Protein AF-A0A959ARM6-F1 (afdb_monomer_lite)

Radius of gyration: 11.52 Å; chains: 1; bounding box: 27×23×30 Å

Foldseek 3Di:
DPDPQVVVLCVVCVVLVWDFPDADDQWTATPPAWIWGDPDSQWIFIDGVNHTPDIGSDSVVVSVVVSVVCVVVVPD

Secondary structure (DSSP, 8-state):
---HHHHHHHHHHHHTT--EEEEETTEEEEGGGEEEEEEETTEEEEEETTEEEEEES-HHHHHHHHHHHHHHHTT-

pLDDT: mean 83.56, std 11.24, range [36.94, 92.75]

Structure (mmCIF, N/CA/C/O backbone):
data_AF-A0A959ARM6-F1
#
_entry.id   AF-A0A959ARM6-F1
#
loop_
_atom_site.group_PDB
_atom_site.id
_atom_site.type_symbol
_atom_site.label_atom_id
_atom_site.label_alt_id
_atom_site.label_comp_id
_atom_site.label_asym_id
_atom_site.label_entity_id
_atom_site.label_seq_id
_atom_site.pdbx_PDB_ins_code
_atom_site.Cartn_x
_atom_site.Cartn_y
_atom_site.Cartn_z
_atom_site.occupancy
_atom_site.B_iso_or_equiv
_atom_site.auth_seq_id
_atom_site.auth_comp_id
_atom_site.auth_asym_id
_atom_site.auth_atom_id
_atom_site.pdbx_PDB_model_num
ATOM 1 N N . MET A 1 1 ? -10.177 16.080 13.494 1.00 42.03 1 MET A N 1
ATOM 2 C CA . MET A 1 1 ? -8.956 15.421 12.995 1.00 42.03 1 MET A CA 1
ATOM 3 C C . MET A 1 1 ? -9.394 14.117 12.348 1.00 42.03 1 MET A C 1
ATOM 5 O O . MET A 1 1 ? -9.691 13.182 13.071 1.00 42.03 1 MET A O 1
ATOM 9 N N . HIS A 1 2 ? -9.608 14.088 11.034 1.00 48.75 2 HIS A N 1
ATOM 10 C CA . HIS A 1 2 ? -10.096 12.897 10.325 1.00 48.75 2 HIS A CA 1
ATOM 11 C C . HIS A 1 2 ? -9.301 12.768 9.023 1.00 48.75 2 HIS A C 1
ATOM 13 O O . HIS A 1 2 ? -9.658 13.407 8.042 1.00 48.75 2 HIS A O 1
ATOM 19 N N . ASN A 1 3 ? -8.165 12.059 9.089 1.00 57.88 3 ASN A N 1
ATOM 20 C CA . ASN A 1 3 ? -7.577 11.218 8.027 1.00 57.88 3 ASN A CA 1
ATOM 21 C C . ASN A 1 3 ? -6.199 10.664 8.451 1.00 57.88 3 ASN A C 1
ATOM 23 O O . ASN A 1 3 ? -5.213 10.763 7.730 1.00 57.88 3 ASN A O 1
ATOM 27 N N . ASN A 1 4 ? -6.129 10.049 9.638 1.00 74.44 4 ASN A N 1
ATOM 28 C CA . ASN A 1 4 ? -4.868 9.539 10.191 1.00 74.44 4 ASN A CA 1
ATOM 29 C C . ASN A 1 4 ? -4.268 8.396 9.346 1.00 74.44 4 ASN A C 1
ATOM 31 O O . ASN A 1 4 ? -3.052 8.278 9.244 1.00 74.44 4 ASN A O 1
ATOM 35 N N . ALA A 1 5 ? -5.111 7.566 8.719 1.00 77.94 5 ALA A N 1
ATOM 36 C CA . ALA A 1 5 ? -4.671 6.406 7.941 1.00 77.94 5 ALA A CA 1
ATOM 37 C C . ALA A 1 5 ? -3.912 6.799 6.662 1.00 77.94 5 ALA A C 1
ATOM 39 O O . ALA A 1 5 ? -2.863 6.229 6.384 1.00 77.94 5 ALA A O 1
ATOM 40 N N . LEU A 1 6 ? -4.397 7.803 5.920 1.00 82.88 6 LEU A N 1
ATOM 41 C CA . LEU A 1 6 ? -3.733 8.295 4.708 1.00 82.88 6 LEU A CA 1
ATOM 42 C C . LEU A 1 6 ? -2.402 8.978 5.037 1.00 82.88 6 LEU A C 1
ATOM 44 O O . LEU A 1 6 ? -1.405 8.717 4.374 1.00 82.88 6 LEU A O 1
ATOM 48 N N . GLU A 1 7 ? -2.365 9.824 6.069 1.00 83.50 7 GLU A N 1
ATOM 49 C CA . GLU A 1 7 ? -1.118 10.483 6.476 1.00 83.50 7 GLU A CA 1
ATOM 50 C C . GLU A 1 7 ? -0.079 9.473 6.970 1.00 83.50 7 GLU A C 1
ATOM 52 O O . GLU A 1 7 ? 1.090 9.567 6.600 1.00 83.50 7 GLU A O 1
ATOM 57 N N . THR A 1 8 ? -0.513 8.465 7.734 1.00 85.19 8 THR A N 1
ATOM 58 C CA . THR A 1 8 ? 0.362 7.372 8.179 1.00 85.19 8 THR A CA 1
ATOM 59 C C . THR A 1 8 ? 0.868 6.574 6.979 1.00 85.19 8 THR A C 1
ATOM 61 O O . THR A 1 8 ? 2.062 6.323 6.886 1.00 85.19 8 THR A O 1
ATOM 64 N N . LEU A 1 9 ? -0.002 6.260 6.013 1.00 85.44 9 LEU A N 1
ATOM 65 C CA . LEU A 1 9 ? 0.378 5.584 4.772 1.00 85.44 9 LEU A CA 1
ATOM 66 C C . LEU A 1 9 ? 1.436 6.381 4.004 1.00 85.44 9 LEU A C 1
ATOM 68 O O . LEU A 1 9 ? 2.475 5.834 3.656 1.00 85.44 9 LEU A O 1
ATOM 72 N N . LEU A 1 10 ? 1.209 7.676 3.780 1.00 86.25 10 LEU A N 1
ATOM 73 C CA . LEU A 1 10 ? 2.156 8.554 3.088 1.00 86.25 10 LEU A CA 1
ATOM 74 C C . LEU A 1 10 ? 3.502 8.641 3.820 1.00 86.25 10 LEU A C 1
ATOM 76 O O . LEU A 1 10 ? 4.552 8.607 3.174 1.00 86.25 10 LEU A O 1
ATOM 80 N N . ALA A 1 11 ? 3.482 8.720 5.152 1.00 86.50 11 ALA A N 1
ATOM 81 C CA . ALA A 1 11 ? 4.691 8.728 5.966 1.00 86.50 11 ALA A CA 1
ATOM 82 C C . ALA A 1 11 ? 5.464 7.407 5.834 1.00 86.50 11 ALA A C 1
ATOM 84 O O . ALA A 1 11 ? 6.653 7.437 5.511 1.00 86.50 11 ALA A O 1
ATOM 85 N N . THR A 1 12 ? 4.792 6.264 5.994 1.00 87.69 12 THR A N 1
ATOM 86 C CA . THR A 1 12 ? 5.398 4.930 5.867 1.00 87.69 12 THR A CA 1
ATOM 87 C C . THR A 1 12 ? 5.971 4.718 4.468 1.00 87.69 12 THR A C 1
ATOM 89 O O . THR A 1 12 ? 7.135 4.349 4.326 1.00 87.69 12 THR A O 1
ATOM 92 N N . LEU A 1 13 ? 5.208 5.044 3.421 1.00 86.94 13 LEU A N 1
ATOM 93 C CA . LEU A 1 13 ? 5.674 4.998 2.034 1.00 86.94 13 LEU A CA 1
ATOM 94 C C . LEU A 1 13 ? 6.966 5.805 1.864 1.00 86.94 13 LEU A C 1
ATOM 96 O O . LEU A 1 13 ? 7.974 5.277 1.391 1.00 86.94 13 LEU A O 1
ATOM 100 N N . SER A 1 14 ? 6.980 7.054 2.337 1.00 86.19 14 SER A N 1
ATOM 101 C CA . SER A 1 14 ? 8.161 7.912 2.250 1.00 86.19 14 SER A CA 1
ATOM 102 C C . SER A 1 14 ? 9.355 7.359 3.036 1.00 86.19 14 SER A C 1
ATOM 104 O O . SER A 1 14 ? 10.487 7.505 2.576 1.00 86.19 14 SER A O 1
ATOM 106 N N . GLN A 1 15 ? 9.138 6.722 4.192 1.00 86.69 15 GLN A N 1
ATOM 107 C CA . GLN A 1 15 ? 10.201 6.061 4.963 1.00 86.69 15 GLN A CA 1
ATOM 108 C C . GLN A 1 15 ? 10.776 4.841 4.234 1.00 86.69 15 GLN A C 1
ATOM 110 O O . GLN A 1 15 ? 11.972 4.574 4.334 1.00 86.69 15 GLN A O 1
ATOM 115 N N . HIS A 1 16 ? 9.949 4.136 3.462 1.00 83.12 16 HIS A N 1
ATOM 116 C CA . HIS A 1 16 ? 10.360 3.008 2.625 1.00 83.12 16 HIS A CA 1
ATOM 117 C C . HIS A 1 16 ? 10.979 3.432 1.281 1.00 83.12 16 HIS A C 1
ATOM 119 O O . HIS A 1 16 ? 11.446 2.574 0.531 1.00 83.12 16 HIS A O 1
ATOM 125 N N . GLY A 1 17 ? 11.019 4.735 0.980 1.00 82.88 17 GLY A N 1
ATOM 126 C CA . GLY A 1 17 ? 11.507 5.272 -0.293 1.00 82.88 17 GLY A CA 1
ATOM 127 C C . GLY A 1 17 ? 10.480 5.218 -1.429 1.00 82.88 17 GLY A C 1
ATOM 128 O O . GLY A 1 17 ? 10.833 5.463 -2.579 1.00 82.88 17 GLY A O 1
ATOM 129 N N . LEU A 1 18 ? 9.217 4.920 -1.118 1.00 86.12 18 LEU A N 1
ATOM 130 C CA . LEU A 1 18 ? 8.100 4.936 -2.055 1.00 86.12 18 LEU A CA 1
ATOM 131 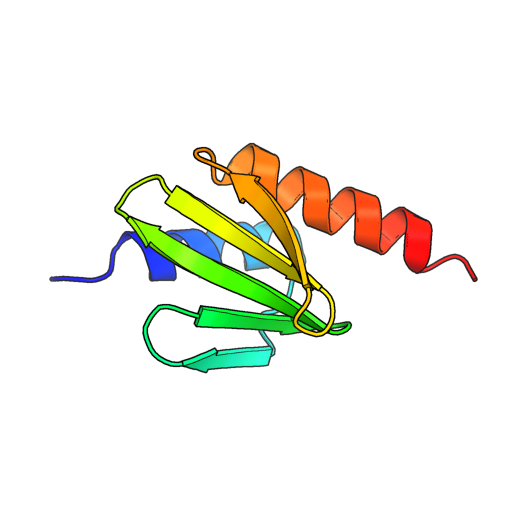C C . LEU A 1 18 ? 7.528 6.354 -2.116 1.00 86.12 18 LEU A C 1
ATOM 133 O O . LEU A 1 18 ? 6.938 6.854 -1.157 1.00 86.12 18 LEU A O 1
ATOM 137 N N . LYS A 1 19 ? 7.704 7.028 -3.252 1.00 83.12 19 LYS A N 1
ATOM 138 C CA . LYS A 1 19 ? 7.140 8.362 -3.461 1.00 83.12 19 LYS A CA 1
ATOM 139 C C . LYS A 1 19 ? 5.700 8.270 -3.955 1.00 83.12 19 LYS A C 1
ATOM 141 O O . LYS A 1 19 ? 5.409 7.635 -4.967 1.00 83.12 19 LYS A O 1
ATOM 146 N N . ALA A 1 20 ? 4.808 8.968 -3.258 1.00 87.94 20 ALA A N 1
ATOM 147 C CA . ALA A 1 20 ? 3.474 9.258 -3.758 1.00 87.94 20 ALA A CA 1
ATOM 148 C C . ALA A 1 20 ? 3.544 10.414 -4.767 1.00 87.94 20 ALA A C 1
ATOM 150 O O . ALA A 1 20 ? 4.040 11.495 -4.451 1.00 87.94 20 ALA A O 1
ATOM 151 N N . VAL A 1 21 ? 3.052 10.178 -5.983 1.00 88.06 21 VAL A N 1
ATOM 152 C CA . VAL A 1 21 ? 2.974 11.177 -7.063 1.00 88.06 21 VAL A CA 1
ATOM 153 C C . VAL A 1 21 ? 1.790 12.106 -6.834 1.00 88.06 21 VAL A C 1
ATOM 155 O O . VAL A 1 21 ? 1.882 13.315 -7.033 1.00 88.06 21 VAL A O 1
ATOM 158 N N . SER A 1 22 ? 0.658 11.537 -6.430 1.00 88.38 22 SER A N 1
ATOM 159 C CA . SER A 1 22 ? -0.560 12.284 -6.150 1.00 88.38 22 SER A CA 1
ATOM 160 C C . SER A 1 22 ? -1.453 11.484 -5.215 1.00 88.38 22 SER A C 1
ATOM 162 O O . SER A 1 22 ? -1.289 10.279 -5.066 1.00 88.38 22 SER A O 1
ATOM 164 N N . HIS A 1 23 ? -2.425 12.131 -4.594 1.00 86.56 23 HIS A N 1
ATOM 165 C CA . HIS A 1 23 ? -3.491 11.432 -3.895 1.00 86.56 23 HIS A CA 1
ATOM 166 C C . HIS A 1 23 ? -4.815 12.145 -4.170 1.00 86.56 23 HIS A C 1
ATOM 168 O O . HIS A 1 23 ? -4.892 13.374 -4.165 1.00 86.56 23 HIS A O 1
ATOM 174 N N . GLN A 1 24 ? -5.863 11.372 -4.433 1.00 83.94 24 GLN A N 1
ATOM 175 C CA . GLN A 1 24 ? -7.223 11.850 -4.639 1.00 83.94 24 GLN A CA 1
ATOM 176 C C . GLN A 1 24 ? -8.143 11.179 -3.625 1.00 83.94 24 GLN A C 1
ATOM 178 O O . GLN A 1 24 ? -8.508 10.014 -3.770 1.00 83.94 24 GLN A O 1
ATOM 183 N N . GLY A 1 25 ? -8.520 11.929 -2.588 1.00 85.00 25 GLY A N 1
ATOM 184 C CA . GLY A 1 25 ? -9.376 11.425 -1.515 1.00 85.00 25 GLY A CA 1
ATOM 185 C C . GLY A 1 25 ? -8.735 10.236 -0.803 1.00 85.00 25 GLY A C 1
ATOM 186 O O . GLY A 1 25 ? -7.751 10.406 -0.091 1.00 85.00 25 GLY A O 1
ATOM 187 N N . GLU A 1 26 ? -9.297 9.051 -1.023 1.00 86.94 26 GLU A N 1
ATOM 188 C CA . GLU A 1 26 ? -8.872 7.780 -0.425 1.00 86.94 26 GLU A CA 1
ATOM 189 C C . GLU A 1 26 ? -7.938 6.963 -1.335 1.00 86.94 26 GLU A C 1
ATOM 191 O O . GLU A 1 26 ? -7.566 5.847 -0.993 1.00 86.94 26 GLU A O 1
ATOM 196 N N . VAL A 1 27 ? -7.549 7.488 -2.500 1.00 89.31 27 VAL A N 1
ATOM 197 C CA . VAL A 1 27 ? -6.634 6.813 -3.432 1.00 89.31 27 VAL A CA 1
ATOM 198 C C . VAL A 1 27 ? -5.303 7.556 -3.484 1.00 89.31 27 VAL A C 1
ATOM 200 O O . VAL A 1 27 ? -5.266 8.746 -3.781 1.00 89.31 27 VAL A O 1
ATOM 203 N N . VAL A 1 28 ? -4.199 6.858 -3.239 1.00 90.31 28 VAL A N 1
ATOM 204 C CA . VAL A 1 28 ? -2.826 7.366 -3.336 1.00 90.31 28 VAL A CA 1
ATOM 205 C C . VAL A 1 28 ? -2.176 6.785 -4.583 1.00 90.31 28 VAL A C 1
ATOM 207 O O . VAL A 1 28 ? -1.996 5.582 -4.683 1.00 90.31 28 VAL A O 1
ATOM 210 N N . ASN A 1 29 ? -1.823 7.635 -5.537 1.00 90.69 29 ASN A N 1
ATOM 211 C CA . ASN A 1 29 ? -1.067 7.266 -6.732 1.00 90.69 29 ASN A CA 1
ATOM 212 C C . ASN A 1 29 ? 0.426 7.317 -6.398 1.00 90.69 29 ASN A C 1
ATOM 214 O O . ASN A 1 29 ? 0.951 8.354 -5.980 1.00 90.69 29 ASN A O 1
ATOM 218 N N . LEU A 1 30 ? 1.117 6.208 -6.605 1.00 88.44 30 LEU A N 1
ATOM 219 C CA . LEU A 1 30 ? 2.558 6.074 -6.465 1.00 88.44 30 LEU A CA 1
ATOM 220 C C . LEU A 1 30 ? 3.261 6.200 -7.818 1.00 88.44 30 LEU A C 1
ATOM 222 O O . LEU A 1 30 ? 2.660 6.180 -8.894 1.00 88.44 30 LEU A O 1
ATOM 226 N N . GLU A 1 31 ? 4.583 6.304 -7.755 1.00 83.25 31 GLU A N 1
ATOM 227 C CA . GLU A 1 31 ? 5.442 6.197 -8.930 1.00 83.25 31 GLU A CA 1
ATOM 228 C C . GLU A 1 31 ? 5.316 4.809 -9.586 1.00 83.25 31 GLU A C 1
ATOM 230 O O . GLU A 1 31 ? 4.864 3.847 -8.972 1.00 83.25 31 GLU A O 1
ATOM 235 N N . ARG A 1 32 ? 5.712 4.697 -10.862 1.00 80.56 32 ARG A N 1
ATOM 236 C CA . ARG A 1 32 ? 5.663 3.453 -11.667 1.00 80.56 32 ARG A CA 1
ATOM 237 C C . ARG A 1 32 ? 4.267 2.861 -11.927 1.00 80.56 32 ARG A C 1
ATOM 239 O O . ARG A 1 32 ? 4.176 1.818 -12.568 1.00 80.56 32 ARG A O 1
ATOM 246 N N . GLY A 1 33 ? 3.197 3.569 -11.563 1.00 84.31 33 GLY A N 1
ATOM 247 C CA . GLY A 1 33 ? 1.821 3.181 -11.887 1.00 84.31 33 GLY A CA 1
ATOM 248 C C . GLY A 1 33 ? 1.179 2.238 -10.872 1.00 84.31 33 GLY A C 1
ATOM 249 O O . GLY A 1 33 ? 0.300 1.467 -11.256 1.00 84.31 33 GLY A O 1
ATOM 250 N N . TYR A 1 34 ? 1.618 2.290 -9.611 1.00 89.38 34 TYR A N 1
ATOM 251 C CA . TYR A 1 34 ? 0.891 1.678 -8.501 1.00 89.38 34 TYR A CA 1
ATOM 252 C C . TYR A 1 34 ? -0.071 2.687 -7.888 1.00 89.38 34 TYR A C 1
ATOM 254 O O . TYR A 1 34 ? 0.253 3.863 -7.753 1.00 89.38 34 TYR A O 1
ATOM 262 N N . ASP A 1 35 ? -1.223 2.213 -7.446 1.00 91.56 35 ASP A N 1
ATOM 263 C CA . ASP A 1 35 ? -2.215 2.997 -6.732 1.00 91.56 35 ASP A CA 1
ATOM 264 C C . ASP A 1 35 ? -2.621 2.254 -5.465 1.00 91.56 35 ASP A C 1
ATOM 266 O O . ASP A 1 35 ? -2.824 1.045 -5.474 1.00 91.56 35 ASP A O 1
ATOM 270 N N . ILE A 1 36 ? -2.774 2.965 -4.358 1.00 91.56 36 ILE A N 1
ATOM 271 C CA . ILE A 1 36 ? -3.251 2.404 -3.100 1.00 91.56 36 ILE A CA 1
ATOM 272 C C . ILE A 1 36 ? -4.594 3.031 -2.792 1.00 91.56 36 ILE A C 1
ATOM 274 O O . ILE A 1 36 ? -4.688 4.233 -2.562 1.00 91.56 36 ILE A O 1
ATOM 278 N N . LYS A 1 37 ? -5.640 2.217 -2.752 1.00 91.69 37 LYS A N 1
ATOM 279 C CA . LYS A 1 37 ? -6.967 2.645 -2.330 1.00 91.69 37 LYS A CA 1
ATOM 280 C C . LYS A 1 37 ? -7.197 2.270 -0.872 1.00 91.69 37 LYS A C 1
ATOM 282 O O . LYS A 1 37 ? -7.194 1.092 -0.533 1.00 91.69 37 LYS A O 1
ATOM 287 N N . VAL A 1 38 ? -7.438 3.259 -0.028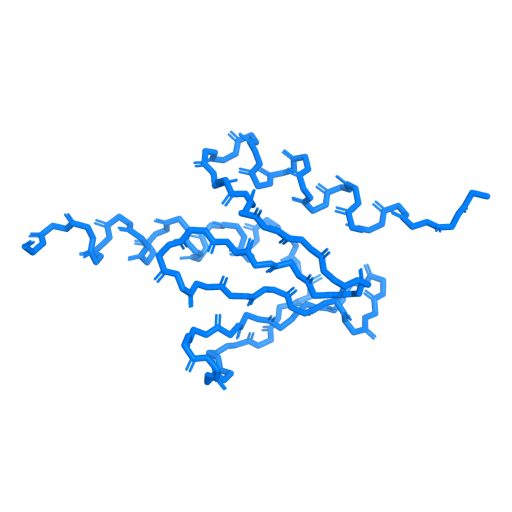 1.00 90.00 38 VAL A N 1
ATOM 288 C CA . VAL A 1 38 ? -7.903 3.087 1.347 1.00 90.00 38 VAL A CA 1
ATOM 289 C C . VAL A 1 38 ? -9.409 2.820 1.289 1.00 90.00 38 VAL A C 1
ATOM 291 O O . VAL A 1 38 ? -10.160 3.634 0.768 1.00 90.00 38 VAL A O 1
ATOM 294 N N . GLU A 1 39 ? -9.863 1.658 1.756 1.00 86.44 39 GLU A N 1
ATOM 295 C CA . GLU A 1 39 ? -11.301 1.339 1.858 1.00 86.44 39 GLU A CA 1
ATOM 296 C C . GLU A 1 39 ? -11.787 1.276 3.311 1.00 86.44 39 GLU A C 1
ATOM 298 O O . GLU A 1 39 ? -12.988 1.197 3.566 1.00 86.44 39 GLU A O 1
ATOM 303 N N . GLY A 1 40 ? -10.870 1.317 4.277 1.00 83.00 40 GLY A N 1
ATOM 304 C CA . GLY A 1 40 ? -11.192 1.299 5.695 1.00 83.00 40 GLY A CA 1
ATOM 305 C C . GLY A 1 40 ? -9.991 1.657 6.569 1.00 83.00 40 GLY A C 1
ATOM 306 O O . GLY A 1 40 ? -8.903 1.906 6.053 1.00 83.00 40 GLY A O 1
ATOM 307 N N . PRO A 1 41 ? -10.166 1.669 7.902 1.00 77.88 41 PRO A N 1
ATOM 308 C CA . PRO A 1 41 ? -9.107 2.050 8.840 1.00 77.88 41 PRO A CA 1
ATOM 309 C C . PRO A 1 41 ? -7.861 1.158 8.735 1.00 77.88 41 PRO A C 1
ATOM 311 O O . PRO A 1 41 ? -6.751 1.671 8.820 1.00 77.88 41 PRO A O 1
ATOM 314 N N . ASN A 1 42 ? -8.065 -0.137 8.474 1.00 82.31 42 ASN A N 1
ATOM 315 C CA . ASN A 1 42 ? -7.026 -1.144 8.249 1.00 82.31 42 ASN A CA 1
ATOM 316 C C . ASN A 1 42 ? -7.356 -1.950 6.982 1.00 82.31 42 ASN A C 1
ATOM 318 O O . ASN A 1 42 ? -7.343 -3.173 7.003 1.00 82.31 42 ASN A O 1
ATOM 322 N N . LEU A 1 43 ? -7.815 -1.297 5.913 1.00 88.00 43 LEU A N 1
ATOM 323 C CA . LEU A 1 43 ? -8.066 -1.996 4.655 1.00 88.00 43 LEU A CA 1
ATOM 324 C C . LEU A 1 43 ? -7.594 -1.142 3.492 1.00 88.00 43 LEU A C 1
ATOM 326 O O . LEU A 1 43 ? -8.124 -0.061 3.228 1.00 88.00 43 LEU A O 1
ATOM 330 N N . PHE A 1 44 ? -6.614 -1.676 2.784 1.00 91.00 44 PHE A N 1
ATOM 331 C CA . PHE A 1 44 ? -5.926 -1.052 1.676 1.00 91.00 44 PHE A CA 1
ATOM 332 C C . PHE A 1 44 ? -5.982 -1.997 0.480 1.00 91.00 44 PHE A C 1
ATOM 334 O O . PHE A 1 44 ? -5.849 -3.207 0.613 1.00 91.00 44 PHE A O 1
ATOM 341 N N . LYS A 1 45 ? -6.189 -1.470 -0.717 1.00 92.56 45 LYS A N 1
ATOM 342 C CA . LYS A 1 45 ? -6.100 -2.232 -1.961 1.00 92.56 45 LYS A CA 1
ATOM 343 C C . LYS A 1 45 ? -4.964 -1.675 -2.775 1.00 92.56 45 LYS A C 1
ATOM 345 O O . LYS A 1 45 ? -4.986 -0.495 -3.113 1.00 92.56 45 LYS A O 1
ATOM 350 N N . LEU A 1 46 ? -4.013 -2.533 -3.110 1.00 92.38 46 LEU A N 1
ATOM 351 C CA . LEU A 1 46 ? -3.011 -2.214 -4.104 1.00 92.38 46 LEU A CA 1
ATOM 352 C C . LEU A 1 46 ? -3.603 -2.456 -5.487 1.00 92.38 46 LEU A C 1
ATOM 354 O O . LEU A 1 46 ? -4.128 -3.535 -5.781 1.00 92.38 46 LEU A O 1
ATOM 358 N N . LEU A 1 47 ? -3.501 -1.447 -6.332 1.00 91.25 47 LEU A N 1
ATOM 359 C CA . LEU A 1 47 ? -3.753 -1.532 -7.750 1.00 91.25 47 LEU A CA 1
ATOM 360 C C . LEU A 1 47 ? -2.451 -1.266 -8.501 1.00 91.25 47 LEU A C 1
ATOM 362 O O . LEU A 1 47 ? -1.624 -0.468 -8.074 1.00 91.25 47 LEU A O 1
ATOM 366 N N . GLU A 1 48 ? -2.286 -1.917 -9.639 1.00 88.81 48 GLU A N 1
ATOM 367 C CA . GLU A 1 48 ? -1.203 -1.664 -10.578 1.00 88.81 48 GLU A CA 1
ATOM 368 C C . GLU A 1 48 ? -1.832 -1.427 -11.947 1.00 88.81 48 GLU A C 1
ATOM 370 O O . GLU A 1 48 ? -2.566 -2.274 -12.461 1.00 88.81 48 GLU A O 1
ATOM 375 N N . ARG A 1 49 ? -1.603 -0.244 -12.529 1.00 85.56 49 ARG A N 1
ATOM 376 C CA . ARG A 1 49 ? -2.155 0.150 -13.839 1.00 85.56 49 ARG A CA 1
ATOM 377 C C . ARG A 1 49 ? -3.678 -0.048 -13.933 1.00 85.56 49 ARG A C 1
ATOM 379 O O . ARG A 1 49 ? -4.205 -0.415 -14.983 1.00 85.56 49 ARG A O 1
ATOM 386 N N . GLY A 1 50 ? -4.388 0.188 -12.827 1.00 84.44 50 GLY A N 1
ATOM 387 C CA . GLY A 1 50 ? -5.842 0.032 -12.722 1.00 84.44 50 GLY A CA 1
ATOM 388 C C . GLY A 1 50 ? -6.344 -1.394 -12.455 1.00 84.44 50 GLY A C 1
ATOM 389 O O . GLY A 1 50 ? -7.556 -1.594 -12.372 1.00 84.44 50 GLY A O 1
ATOM 390 N N . LEU A 1 51 ? -5.458 -2.381 -12.291 1.00 86.38 51 LEU A N 1
ATOM 391 C CA . LEU A 1 51 ? -5.810 -3.751 -11.909 1.00 86.38 51 LEU A CA 1
ATOM 392 C C . LEU A 1 51 ? -5.591 -3.960 -10.414 1.00 86.38 51 LEU A C 1
ATOM 394 O O . LEU A 1 51 ? -4.530 -3.630 -9.902 1.00 86.38 51 LEU A O 1
ATOM 398 N N . VAL A 1 52 ? -6.570 -4.537 -9.714 1.00 90.00 52 VAL A N 1
ATOM 399 C CA . VAL A 1 52 ? -6.407 -4.900 -8.298 1.00 90.00 52 VAL A CA 1
ATOM 400 C C . VAL A 1 52 ? -5.405 -6.045 -8.200 1.00 90.00 52 VAL A C 1
ATOM 402 O O . VAL A 1 52 ? -5.689 -7.147 -8.665 1.00 90.00 52 VAL A O 1
ATOM 405 N N . VAL A 1 53 ? -4.255 -5.774 -7.585 1.00 89.19 53 VAL A N 1
ATOM 406 C CA . VAL A 1 53 ? -3.206 -6.769 -7.347 1.00 89.19 53 VAL A CA 1
ATOM 407 C C . VAL A 1 53 ? -3.568 -7.593 -6.119 1.00 89.19 53 VAL A C 1
ATOM 409 O O . VAL A 1 53 ? -3.727 -8.808 -6.209 1.00 89.19 53 VAL A O 1
ATOM 412 N N . ALA A 1 54 ? -3.750 -6.923 -4.978 1.00 90.12 54 ALA A N 1
ATOM 413 C CA . ALA A 1 54 ? -4.090 -7.573 -3.720 1.00 90.12 54 ALA A CA 1
ATOM 414 C C . ALA A 1 54 ? -4.725 -6.596 -2.710 1.00 90.12 54 ALA A C 1
ATOM 416 O O . ALA A 1 54 ? -4.395 -5.403 -2.702 1.00 90.12 54 ALA A O 1
ATOM 417 N N . PRO A 1 55 ? -5.646 -7.079 -1.855 1.00 92.75 55 PRO A N 1
ATOM 418 C CA . PRO A 1 55 ? -6.034 -6.389 -0.634 1.00 92.75 55 PRO A CA 1
ATOM 419 C C . PRO A 1 55 ? -5.001 -6.631 0.476 1.00 92.75 55 PRO A C 1
ATOM 421 O O . PRO A 1 55 ? -4.441 -7.717 0.582 1.00 92.75 55 PRO A O 1
ATOM 424 N N . PHE A 1 56 ? -4.809 -5.631 1.323 1.00 91.69 56 PHE A N 1
ATOM 425 C CA . PHE A 1 56 ? -3.920 -5.635 2.474 1.00 91.69 56 PHE A CA 1
ATOM 426 C C . PHE A 1 56 ? -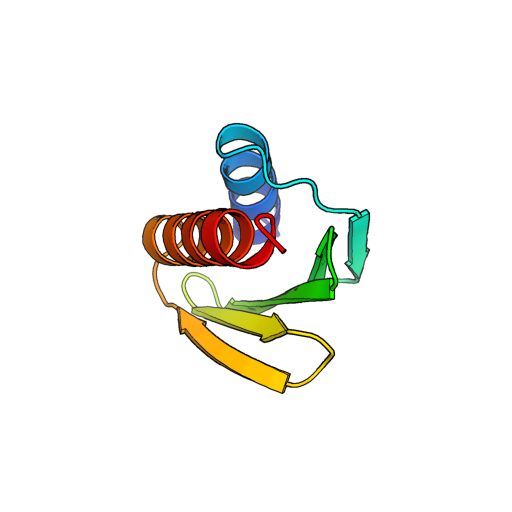4.665 -5.048 3.666 1.00 91.69 56 PHE A C 1
ATOM 428 O O . PHE A 1 56 ? -5.303 -4.001 3.544 1.00 91.69 56 PHE A O 1
ATOM 435 N N . ASP A 1 57 ? -4.583 -5.700 4.816 1.00 90.38 57 ASP A N 1
ATOM 436 C CA . ASP A 1 57 ? -5.058 -5.143 6.082 1.00 90.38 57 ASP A CA 1
ATOM 437 C C . ASP A 1 57 ? -3.934 -4.537 6.933 1.00 90.38 57 ASP A C 1
ATOM 439 O O . ASP A 1 57 ? -4.199 -3.756 7.849 1.00 90.38 57 ASP A O 1
ATOM 443 N N . ASP A 1 58 ? -2.683 -4.807 6.554 1.00 87.94 58 ASP A N 1
ATOM 444 C CA . ASP A 1 58 ? -1.488 -4.289 7.204 1.00 87.94 58 ASP A CA 1
ATOM 445 C C . ASP A 1 58 ? -0.674 -3.371 6.274 1.00 87.94 58 ASP A C 1
ATOM 447 O O . ASP A 1 58 ? -0.444 -3.651 5.092 1.00 87.94 58 ASP A O 1
ATOM 451 N N . MET A 1 59 ? -0.256 -2.226 6.815 1.00 85.81 59 MET A N 1
ATOM 452 C CA . MET A 1 59 ? 0.463 -1.191 6.070 1.00 85.81 59 MET A CA 1
ATOM 453 C C . MET A 1 59 ? 1.930 -1.563 5.820 1.00 85.81 59 MET A C 1
ATOM 455 O O . MET A 1 59 ? 2.504 -1.151 4.807 1.00 85.81 59 MET A O 1
ATOM 459 N N . GLU A 1 60 ? 2.530 -2.328 6.732 1.00 87.56 60 GLU A N 1
ATOM 460 C CA . GLU A 1 60 ? 3.915 -2.781 6.653 1.00 87.56 60 GLU A CA 1
ATOM 461 C C . GLU A 1 60 ? 4.047 -3.853 5.564 1.00 87.56 60 GLU A C 1
ATOM 463 O O . GLU A 1 60 ? 4.905 -3.727 4.686 1.00 87.56 60 GLU A O 1
ATOM 468 N N . GLU A 1 61 ? 3.123 -4.825 5.528 1.00 89.75 61 GLU A N 1
ATOM 469 C CA . GLU A 1 61 ? 3.045 -5.811 4.437 1.00 89.75 61 GLU A CA 1
ATOM 470 C C . GLU A 1 61 ? 2.826 -5.147 3.076 1.00 89.75 61 GLU A C 1
ATOM 472 O O . GLU A 1 61 ? 3.525 -5.471 2.113 1.00 89.75 61 GLU A O 1
ATOM 477 N N . LEU A 1 62 ? 1.906 -4.179 2.994 1.00 89.75 62 LEU A N 1
ATOM 478 C CA . LEU A 1 62 ? 1.648 -3.438 1.760 1.00 89.75 62 LEU A CA 1
ATOM 479 C C . LEU A 1 62 ? 2.907 -2.710 1.265 1.00 89.75 62 LEU A C 1
ATOM 481 O O . LEU A 1 62 ? 3.280 -2.842 0.098 1.00 89.75 62 LEU A O 1
ATOM 485 N N . CYS A 1 63 ? 3.590 -1.965 2.138 1.00 88.69 63 CYS A N 1
ATOM 486 C CA . CYS A 1 63 ? 4.812 -1.256 1.757 1.00 88.69 63 CYS A CA 1
ATOM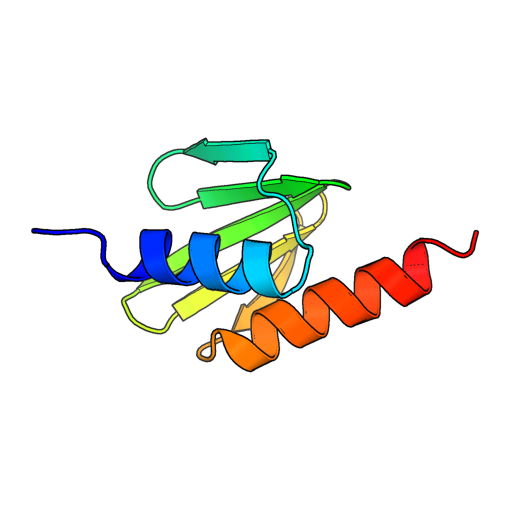 487 C C . CYS A 1 63 ? 5.930 -2.222 1.354 1.00 88.69 63 CYS A C 1
ATOM 489 O O . CYS A 1 63 ? 6.639 -1.962 0.380 1.00 88.69 63 CYS A O 1
ATOM 491 N N . GLN A 1 64 ? 6.089 -3.337 2.071 1.00 89.00 64 GLN A N 1
ATOM 492 C CA . GLN A 1 64 ? 7.096 -4.34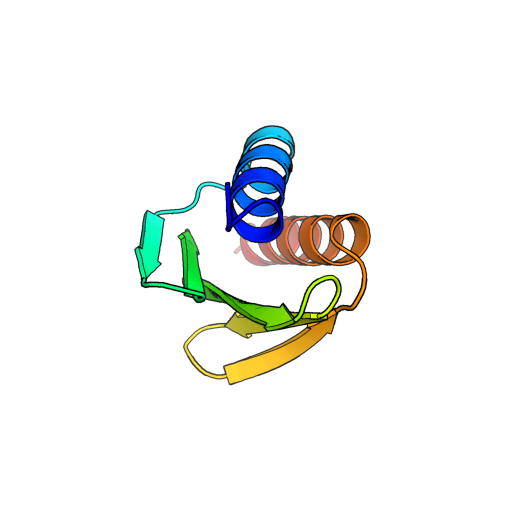4 1.754 1.00 89.00 64 GLN A CA 1
ATOM 493 C C . GLN A 1 64 ? 6.820 -5.008 0.401 1.00 89.00 64 GLN A C 1
ATOM 495 O O . GLN A 1 64 ? 7.751 -5.175 -0.384 1.00 89.00 64 GLN A O 1
ATOM 500 N N . PHE A 1 65 ? 5.558 -5.326 0.102 1.00 89.75 65 PHE A N 1
ATOM 501 C CA . PHE A 1 65 ? 5.158 -5.893 -1.182 1.00 89.75 65 PHE A CA 1
ATOM 502 C C . PHE A 1 65 ? 5.482 -4.945 -2.338 1.00 89.75 65 PHE A C 1
ATOM 504 O O . PHE A 1 65 ? 6.178 -5.341 -3.268 1.00 89.75 65 PHE A O 1
ATOM 511 N N . ILE A 1 66 ? 5.042 -3.682 -2.259 1.00 88.12 66 ILE A N 1
ATOM 512 C CA . ILE A 1 66 ? 5.283 -2.684 -3.315 1.00 88.12 66 ILE A CA 1
ATOM 513 C C . ILE A 1 66 ? 6.782 -2.475 -3.512 1.00 88.12 66 ILE A C 1
ATOM 515 O O . ILE A 1 66 ? 7.254 -2.413 -4.643 1.00 88.12 66 ILE A O 1
ATOM 519 N N . LYS A 1 67 ? 7.544 -2.381 -2.417 1.00 86.62 67 LYS A N 1
ATOM 520 C CA . LYS A 1 67 ? 8.994 -2.219 -2.482 1.00 86.62 67 LYS A CA 1
ATOM 521 C C . LYS A 1 67 ? 9.656 -3.419 -3.162 1.00 86.62 67 LYS A C 1
ATOM 523 O O . LYS A 1 67 ? 10.427 -3.222 -4.094 1.00 86.62 67 LYS A O 1
ATOM 528 N N . MET A 1 68 ? 9.328 -4.637 -2.736 1.00 86.88 68 MET A N 1
ATOM 529 C CA . MET A 1 68 ? 9.877 -5.863 -3.316 1.00 86.88 68 MET A CA 1
ATOM 530 C C . MET A 1 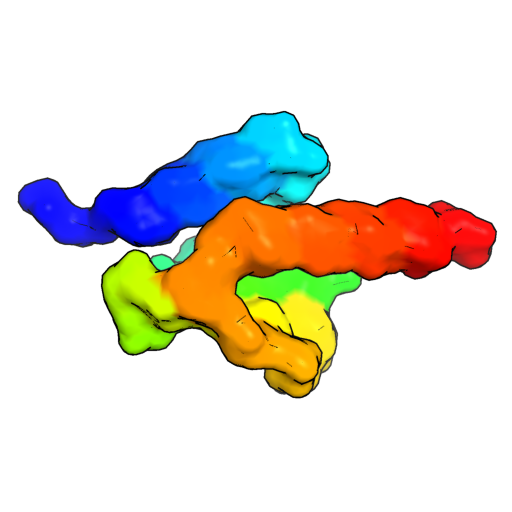68 ? 9.533 -5.975 -4.804 1.00 86.88 68 MET A C 1
ATOM 532 O O . MET A 1 68 ? 10.407 -6.265 -5.616 1.00 86.88 68 MET A O 1
ATOM 536 N N . ASP A 1 69 ? 8.283 -5.700 -5.169 1.00 86.12 69 ASP A N 1
ATOM 537 C CA . ASP A 1 69 ? 7.825 -5.743 -6.553 1.00 86.12 69 ASP A CA 1
ATOM 538 C C . ASP A 1 69 ? 8.506 -4.663 -7.411 1.00 86.12 69 ASP A C 1
ATOM 540 O O . ASP A 1 69 ? 9.010 -4.959 -8.494 1.00 86.12 69 ASP A O 1
ATOM 544 N N . MET A 1 70 ? 8.652 -3.436 -6.896 1.00 81.81 70 MET A N 1
ATOM 545 C CA . MET A 1 70 ? 9.422 -2.379 -7.559 1.00 81.81 70 MET A CA 1
ATOM 546 C C . MET A 1 70 ? 10.896 -2.746 -7.732 1.00 81.81 70 MET A C 1
ATOM 548 O O . MET A 1 70 ? 11.459 -2.440 -8.779 1.00 81.81 70 MET A O 1
ATOM 552 N N . GLU A 1 71 ? 11.535 -3.373 -6.742 1.00 83.88 71 GLU A N 1
ATOM 553 C CA . GLU A 1 71 ? 12.933 -3.812 -6.837 1.00 83.88 71 GLU A CA 1
ATOM 554 C C . GLU A 1 71 ? 13.106 -4.922 -7.886 1.00 83.88 71 GLU A C 1
ATOM 556 O O . GLU A 1 71 ? 14.058 -4.882 -8.667 1.00 83.88 71 GLU A O 1
ATOM 561 N N . LEU A 1 72 ? 12.159 -5.863 -7.966 1.00 80.12 72 LEU A N 1
ATOM 562 C CA . LEU A 1 72 ? 12.153 -6.936 -8.966 1.00 80.12 72 LEU A CA 1
ATOM 563 C C . LEU A 1 72 ? 11.880 -6.407 -10.383 1.00 80.12 72 LEU A C 1
ATOM 565 O O . LEU A 1 72 ? 12.563 -6.794 -11.331 1.00 80.12 72 LEU A O 1
ATOM 569 N N . ASN A 1 73 ? 10.923 -5.489 -10.531 1.00 70.31 73 ASN A N 1
ATOM 570 C CA . ASN A 1 73 ? 10.525 -4.920 -11.821 1.00 70.31 73 ASN A CA 1
ATOM 571 C C . ASN A 1 73 ? 11.421 -3.752 -12.287 1.00 70.31 73 ASN A C 1
ATOM 573 O O . ASN A 1 73 ? 11.348 -3.346 -13.447 1.00 70.31 73 ASN A O 1
ATOM 577 N N . ALA A 1 74 ? 12.285 -3.193 -11.428 1.00 60.53 74 ALA A N 1
ATOM 578 C CA . ALA A 1 74 ? 13.245 -2.142 -11.795 1.00 60.53 74 ALA A CA 1
ATOM 579 C C . ALA A 1 74 ? 14.537 -2.663 -12.454 1.00 60.53 74 ALA A C 1
ATOM 581 O O . ALA A 1 74 ? 15.350 -1.844 -12.883 1.00 60.53 74 ALA A O 1
ATOM 582 N N . GLY A 1 75 ? 14.729 -3.983 -12.537 1.00 45.50 75 GLY A N 1
ATOM 583 C CA . GLY A 1 75 ? 15.924 -4.630 -13.094 1.00 45.50 75 GLY A CA 1
ATOM 584 C C . GLY A 1 75 ? 15.853 -5.043 -14.572 1.00 45.50 75 GLY A C 1
ATOM 585 O O . GLY A 1 75 ? 16.667 -5.870 -14.981 1.00 45.50 75 GLY A O 1
ATOM 586 N N . GLY A 1 76 ? 14.890 -4.529 -15.348 1.00 36.94 76 GLY A N 1
ATOM 587 C CA . GLY A 1 76 ? 14.718 -4.816 -16.784 1.00 36.94 76 GLY A CA 1
ATOM 588 C C . GLY A 1 76 ? 15.322 -3.764 -17.704 1.00 36.94 76 GLY A C 1
ATOM 589 O O . GLY A 1 76 ? 15.015 -2.569 -17.493 1.00 36.94 76 GLY A O 1
#

Sequence (76 aa):
MHNNALETLLATLSQHGLKAVSHQGEVVNLERGYDIKVEGPNLFKLLERGLVVAPFDDMEELCQFIKMDMELNAGG